Protein AF-A0A4Y3FS85-F1 (afdb_monomer_lite)

Radius of gyration: 13.71 Å; chains: 1; bounding box: 34×20×29 Å

Sequence (43 aa):
MRRRAFRNHLLDRKSSKLKRYLATKAVVSEQDVNNVSLMLPYA

Secondary structure (DSSP, 8-state):
-EE-SS-SS--TTS-HHHHHHTTSEEPPPHHHHHHHHHH-TT-

pLDDT: mean 95.48, std 2.4, range [83.75, 98.19]

Foldseek 3Di:
DAQADDQPDPCVPPDPVRNVVNGDDDDDDPVCVVVVCVVCVPD

Structure (mmCIF, N/CA/C/O backbone):
data_AF-A0A4Y3FS85-F1
#
_entry.id   AF-A0A4Y3FS85-F1
#
loop_
_atom_site.group_PDB
_atom_site.id
_atom_site.type_symbol
_atom_site.label_atom_id
_atom_site.label_alt_id
_atom_site.label_comp_id
_atom_site.label_asym_id
_atom_site.label_entity_id
_atom_site.label_seq_id
_atom_site.pdbx_PDB_ins_code
_atom_site.Cartn_x
_atom_site.Cartn_y
_atom_site.Cartn_z
_atom_site.occupancy
_atom_site.B_iso_or_equiv
_atom_site.auth_seq_id
_atom_site.auth_comp_id
_atom_site.auth_asym_id
_atom_site.auth_atom_id
_atom_site.pdbx_PDB_model_num
ATOM 1 N N . MET A 1 1 ? -3.138 2.253 8.617 1.00 89.94 1 MET A N 1
ATOM 2 C CA . MET A 1 1 ? -1.812 2.018 7.974 1.00 89.94 1 MET A CA 1
ATOM 3 C C . MET A 1 1 ? -1.923 0.851 6.998 1.00 89.94 1 MET A C 1
ATOM 5 O O . MET A 1 1 ? -2.616 -0.102 7.317 1.00 89.94 1 MET A O 1
ATOM 9 N N . ARG A 1 2 ? -1.228 0.874 5.854 1.00 94.62 2 ARG A N 1
ATOM 10 C CA . ARG A 1 2 ? -1.230 -0.211 4.850 1.00 94.62 2 ARG A CA 1
ATOM 11 C C . ARG A 1 2 ? 0.170 -0.518 4.314 1.00 94.62 2 ARG A C 1
ATOM 13 O O . ARG A 1 2 ? 1.084 0.293 4.448 1.00 94.62 2 ARG A O 1
ATOM 20 N N . ARG A 1 3 ? 0.344 -1.674 3.668 1.00 96.19 3 ARG A N 1
ATOM 21 C CA . ARG A 1 3 ? 1.560 -1.985 2.894 1.00 96.19 3 ARG A CA 1
ATOM 22 C C . ARG A 1 3 ? 1.518 -1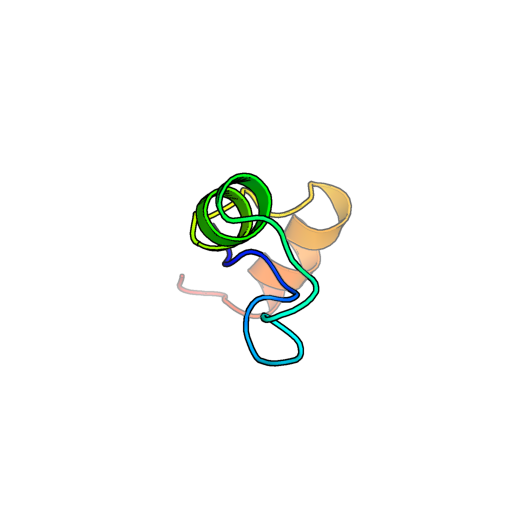.274 1.538 1.00 96.19 3 ARG A C 1
ATOM 24 O O . ARG A 1 3 ? 0.444 -1.027 0.983 1.00 96.19 3 ARG A O 1
ATOM 31 N N . ARG A 1 4 ? 2.689 -0.950 0.991 1.00 96.25 4 ARG A N 1
ATOM 32 C CA . ARG A 1 4 ? 2.812 -0.502 -0.402 1.00 96.25 4 ARG A CA 1
ATOM 33 C C . ARG A 1 4 ? 2.687 -1.699 -1.347 1.00 96.25 4 ARG A C 1
ATOM 35 O O . ARG A 1 4 ? 3.112 -2.805 -1.021 1.00 96.25 4 ARG A O 1
ATOM 42 N N . ALA A 1 5 ? 2.075 -1.469 -2.504 1.00 95.62 5 ALA A N 1
ATOM 43 C CA . ALA A 1 5 ? 1.880 -2.492 -3.526 1.00 95.62 5 ALA A CA 1
ATOM 44 C C . ALA A 1 5 ? 3.157 -2.715 -4.365 1.00 95.62 5 ALA A C 1
ATOM 46 O O . ALA A 1 5 ? 4.169 -2.042 -4.176 1.00 95.62 5 ALA A O 1
ATOM 47 N N . PHE A 1 6 ? 3.103 -3.657 -5.313 1.00 95.94 6 PHE A N 1
ATOM 48 C CA . PHE A 1 6 ? 4.137 -3.897 -6.334 1.00 95.94 6 PHE A CA 1
ATOM 49 C C . PHE A 1 6 ? 5.496 -4.427 -5.836 1.00 95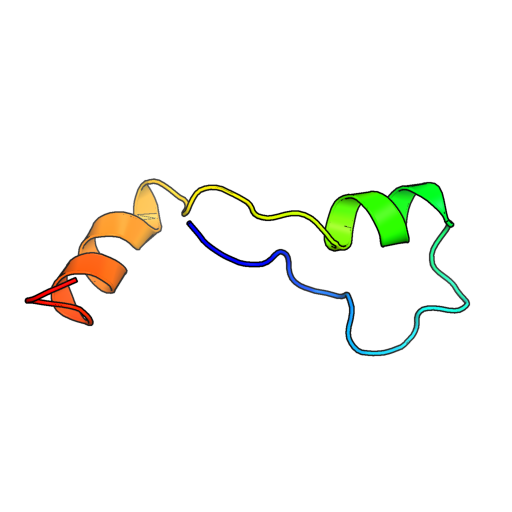.94 6 PHE A C 1
ATOM 51 O O . PHE A 1 6 ? 6.486 -4.339 -6.564 1.00 95.94 6 PHE A O 1
ATOM 58 N N . ARG A 1 7 ? 5.569 -5.050 -4.651 1.00 94.69 7 ARG A N 1
ATOM 59 C CA . ARG A 1 7 ? 6.791 -5.714 -4.141 1.00 94.69 7 ARG A CA 1
ATOM 60 C C . ARG A 1 7 ? 6.646 -7.237 -3.985 1.00 94.69 7 ARG A C 1
ATOM 62 O O . ARG A 1 7 ? 7.125 -7.797 -3.009 1.00 94.69 7 ARG A O 1
ATOM 69 N N . ASN A 1 8 ? 5.984 -7.893 -4.937 1.00 95.25 8 ASN A N 1
ATOM 70 C CA . ASN A 1 8 ? 5.759 -9.347 -4.891 1.00 95.25 8 ASN A CA 1
ATOM 71 C C . ASN A 1 8 ? 6.546 -10.101 -5.979 1.00 95.25 8 ASN A C 1
ATOM 73 O O . ASN A 1 8 ? 7.169 -11.110 -5.690 1.00 95.25 8 ASN A O 1
ATOM 77 N N . HIS A 1 9 ? 6.558 -9.593 -7.216 1.00 94.56 9 HIS A N 1
ATOM 78 C CA . HIS A 1 9 ? 7.251 -10.189 -8.367 1.00 94.56 9 HIS A CA 1
ATOM 79 C C . HIS A 1 9 ? 7.819 -9.093 -9.294 1.00 94.56 9 HIS A C 1
ATOM 81 O O . HIS A 1 9 ? 7.598 -7.891 -9.064 1.00 94.56 9 HIS A O 1
ATOM 87 N N . LEU A 1 10 ? 8.584 -9.503 -10.317 1.00 94.94 10 LEU A N 1
ATOM 88 C CA . LEU A 1 10 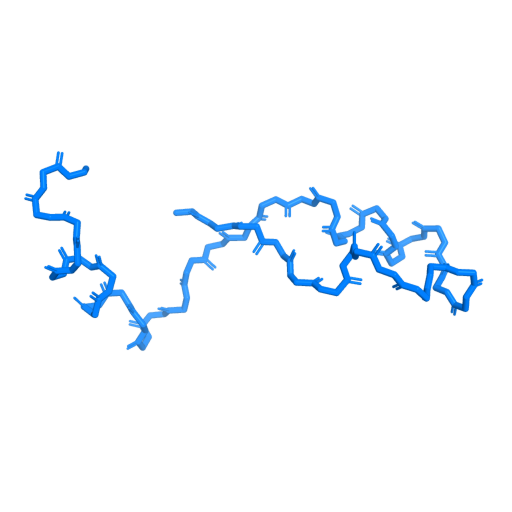? 9.272 -8.619 -11.277 1.00 94.94 10 LEU A CA 1
ATOM 89 C C . LEU A 1 10 ? 10.139 -7.568 -10.566 1.00 94.94 10 LEU A C 1
ATOM 91 O O . LEU A 1 10 ? 10.030 -6.363 -10.807 1.00 94.94 10 LEU A O 1
ATOM 95 N N . LEU A 1 11 ? 10.942 -8.027 -9.605 1.00 95.75 11 LEU A N 1
ATOM 96 C CA . LEU A 1 11 ? 11.815 -7.167 -8.805 1.00 95.75 11 LEU A CA 1
ATOM 97 C C . LEU A 1 11 ? 13.136 -6.848 -9.510 1.00 95.75 11 LEU A C 1
ATOM 99 O O . LEU A 1 11 ? 13.765 -5.847 -9.167 1.00 95.75 11 LEU A O 1
ATOM 103 N N . ASP A 1 12 ? 13.525 -7.651 -10.496 1.00 96.25 12 ASP A N 1
ATOM 104 C CA . ASP A 1 12 ? 14.807 -7.515 -11.195 1.00 96.25 12 ASP A CA 1
ATOM 105 C C . ASP A 1 12 ? 14.884 -6.216 -11.997 1.00 96.25 12 ASP A C 1
ATOM 107 O O . ASP A 1 12 ? 15.910 -5.546 -12.008 1.00 96.25 12 ASP A O 1
ATOM 111 N N . ARG A 1 13 ? 13.755 -5.781 -12.569 1.00 96.00 13 ARG A N 1
ATOM 112 C CA . ARG A 1 13 ? 13.644 -4.508 -13.302 1.00 96.00 13 ARG A CA 1
ATOM 113 C C . ARG A 1 13 ? 13.485 -3.287 -12.384 1.00 96.00 13 ARG A C 1
ATOM 115 O O . ARG A 1 13 ? 13.392 -2.163 -12.866 1.00 96.00 13 ARG A O 1
ATOM 122 N N . LYS A 1 14 ? 13.403 -3.481 -11.062 1.00 96.94 14 LYS A N 1
ATOM 123 C CA . LYS A 1 14 ? 13.181 -2.407 -10.081 1.00 96.94 14 LYS A CA 1
ATOM 124 C C . LYS A 1 14 ? 14.493 -2.050 -9.394 1.00 96.94 14 LYS A C 1
ATOM 126 O O . LYS A 1 14 ? 15.163 -2.910 -8.819 1.00 96.94 14 LYS A O 1
ATOM 131 N N . SER A 1 15 ? 14.816 -0.758 -9.370 1.00 98.06 15 SER A N 1
ATOM 132 C CA . SER A 1 15 ? 15.999 -0.260 -8.662 1.00 98.06 15 SER A CA 1
ATOM 133 C C . SER A 1 15 ? 15.953 -0.600 -7.167 1.00 98.06 15 SER A C 1
ATOM 135 O O . SER A 1 15 ? 14.883 -0.736 -6.564 1.00 98.06 15 SER A O 1
ATOM 137 N N . SER A 1 16 ? 17.122 -0.713 -6.534 1.00 97.75 16 SER A N 1
ATOM 138 C CA . SER A 1 16 ? 17.235 -0.935 -5.084 1.00 97.75 16 SER A CA 1
ATOM 139 C C . SER A 1 16 ? 16.502 0.146 -4.278 1.00 97.75 16 SER A C 1
ATOM 141 O O . SER A 1 16 ? 15.792 -0.175 -3.323 1.00 97.75 16 SER A O 1
ATOM 143 N N . LYS A 1 17 ? 16.581 1.412 -4.718 1.00 98.19 17 LYS A N 1
ATOM 144 C CA . LYS A 1 17 ? 15.844 2.550 -4.142 1.00 98.19 17 LYS A CA 1
ATOM 145 C C . LYS A 1 17 ? 14.332 2.326 -4.184 1.00 98.19 17 LYS A C 1
ATOM 147 O O . LYS A 1 17 ? 13.671 2.491 -3.159 1.00 98.19 17 LYS A O 1
ATOM 152 N N . LEU A 1 18 ? 13.790 1.910 -5.332 1.00 97.56 18 LEU A N 1
ATOM 153 C CA . LEU A 1 18 ? 12.360 1.634 -5.467 1.00 97.56 18 LEU A CA 1
ATOM 154 C C . LEU A 1 18 ? 11.942 0.440 -4.601 1.00 97.56 18 LEU A C 1
ATOM 156 O O . LEU A 1 18 ? 10.964 0.532 -3.867 1.00 97.56 18 LEU A O 1
ATOM 160 N N . LYS A 1 19 ? 12.714 -0.654 -4.606 1.00 97.56 19 LYS A N 1
ATOM 161 C CA . LYS A 1 19 ? 12.449 -1.830 -3.757 1.00 97.56 19 LYS A CA 1
ATOM 162 C C . LYS A 1 19 ? 12.421 -1.475 -2.269 1.00 97.56 19 LYS A C 1
ATOM 164 O O . LYS A 1 19 ? 11.547 -1.963 -1.555 1.00 97.56 19 LYS A O 1
ATOM 169 N N . ARG A 1 20 ? 13.332 -0.607 -1.814 1.00 97.62 20 ARG A N 1
ATOM 170 C CA . ARG A 1 20 ? 13.365 -0.099 -0.434 1.00 97.62 20 ARG A CA 1
ATOM 171 C C . ARG A 1 20 ? 12.153 0.771 -0.118 1.00 97.62 20 ARG A C 1
ATOM 173 O O . ARG A 1 20 ? 11.553 0.604 0.935 1.00 97.62 20 ARG A O 1
ATOM 180 N N . TYR A 1 21 ? 11.753 1.654 -1.028 1.00 97.62 21 TYR A N 1
ATOM 181 C CA . TYR A 1 21 ? 10.547 2.461 -0.847 1.00 97.62 21 TYR A CA 1
ATOM 182 C C . TYR A 1 21 ? 9.286 1.595 -0.753 1.00 97.62 21 TYR A C 1
ATOM 184 O O . TYR A 1 21 ? 8.505 1.761 0.174 1.00 97.62 21 TYR A O 1
ATOM 192 N N . LEU A 1 22 ? 9.115 0.616 -1.646 1.00 97.31 22 LEU A N 1
ATOM 193 C CA . LEU A 1 22 ? 7.965 -0.297 -1.629 1.00 97.31 22 LEU A CA 1
ATOM 194 C C . LEU A 1 22 ? 7.962 -1.259 -0.425 1.00 97.31 22 LEU A C 1
ATOM 196 O O . LEU A 1 22 ? 6.971 -1.945 -0.191 1.00 97.31 22 LEU A O 1
ATOM 200 N N . ALA A 1 23 ? 9.053 -1.334 0.341 1.00 96.31 23 ALA A N 1
ATOM 201 C CA . ALA A 1 23 ? 9.126 -2.124 1.565 1.00 96.31 23 ALA A CA 1
ATOM 202 C C . ALA A 1 23 ? 8.395 -1.480 2.752 1.00 96.31 23 ALA A C 1
ATOM 204 O O . ALA A 1 23 ? 8.041 -2.189 3.692 1.00 96.31 23 ALA A O 1
ATOM 205 N N . THR A 1 24 ? 8.199 -0.158 2.734 1.00 96.88 24 THR A N 1
ATOM 206 C CA . THR A 1 24 ? 7.663 0.589 3.878 1.00 96.88 24 THR A CA 1
ATOM 207 C C . THR A 1 24 ? 6.134 0.578 3.919 1.00 96.88 24 THR A C 1
ATOM 209 O O . THR A 1 24 ? 5.455 0.231 2.944 1.00 96.88 24 THR A O 1
ATOM 212 N N . LYS A 1 25 ? 5.573 0.957 5.074 1.00 96.75 25 LYS A N 1
ATOM 213 C CA . LYS A 1 25 ? 4.135 1.208 5.212 1.00 96.75 25 LYS A CA 1
ATOM 214 C C . LYS A 1 25 ? 3.767 2.583 4.643 1.00 96.75 25 LYS A C 1
ATOM 216 O O . LYS A 1 25 ? 4.609 3.465 4.490 1.00 96.7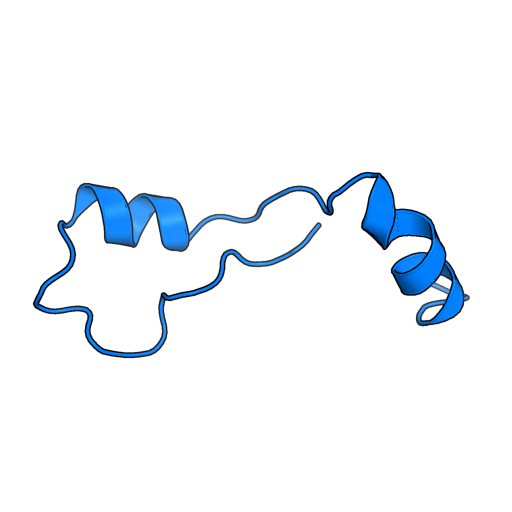5 25 LYS A O 1
ATOM 221 N N . ALA A 1 26 ? 2.495 2.738 4.313 1.00 95.88 26 ALA A N 1
ATOM 222 C CA . ALA A 1 26 ? 1.890 3.980 3.864 1.00 95.88 26 ALA A CA 1
ATOM 223 C C . ALA A 1 26 ? 0.585 4.236 4.626 1.00 95.88 26 ALA A C 1
ATOM 225 O O . ALA A 1 26 ? -0.031 3.311 5.169 1.00 95.88 26 ALA A O 1
ATOM 226 N N . VAL A 1 27 ? 0.156 5.492 4.646 1.00 95.94 27 VAL A N 1
ATOM 227 C CA . VAL A 1 27 ? -1.176 5.873 5.123 1.00 95.94 27 VAL A CA 1
ATOM 228 C C . VAL A 1 27 ? -2.214 5.465 4.065 1.00 95.94 27 VAL A C 1
ATOM 230 O O . VAL A 1 27 ? -1.897 5.308 2.879 1.00 95.94 27 VAL A O 1
ATOM 233 N N . VAL A 1 28 ? -3.430 5.161 4.515 1.00 95.00 2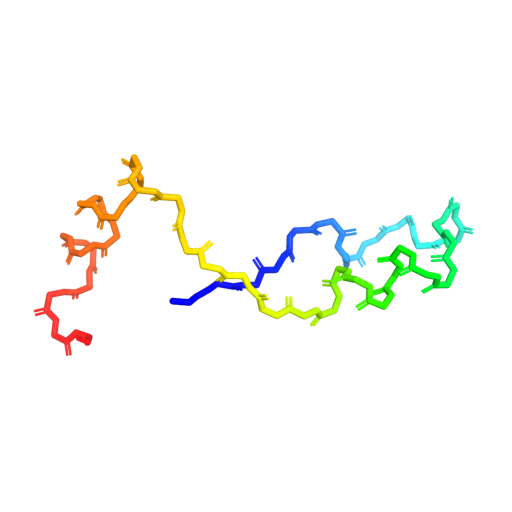8 VAL A N 1
ATOM 234 C CA . VAL A 1 28 ? -4.565 4.877 3.622 1.00 95.00 28 VAL A CA 1
ATOM 235 C C . VAL A 1 28 ? -5.004 6.199 2.983 1.00 95.00 28 VAL A C 1
ATOM 237 O O . VAL A 1 28 ? -4.871 7.237 3.623 1.00 95.00 28 VAL A O 1
ATOM 240 N N . SER A 1 29 ? -5.447 6.181 1.721 1.00 95.31 29 SER A N 1
ATOM 241 C CA . SER A 1 29 ? -5.963 7.401 1.082 1.00 95.31 29 SER A CA 1
ATOM 242 C C . SER A 1 29 ? -7.223 7.858 1.806 1.00 95.31 29 SER A C 1
ATOM 244 O O . SER A 1 29 ? -8.024 7.010 2.188 1.00 95.31 29 SER A O 1
ATOM 246 N N . GLU A 1 30 ? -7.428 9.165 1.950 1.00 95.50 30 GLU A N 1
ATOM 247 C CA . GLU A 1 30 ? -8.613 9.733 2.610 1.00 95.50 30 GLU A CA 1
ATOM 248 C C . GLU A 1 30 ? -9.919 9.222 1.988 1.00 95.50 30 GLU A C 1
ATOM 250 O O . GLU A 1 30 ? -10.860 8.891 2.704 1.00 95.50 30 GLU A O 1
ATOM 255 N N . GLN A 1 31 ? -9.931 9.047 0.663 1.00 96.88 31 GLN A N 1
ATOM 256 C CA . GLN A 1 31 ? -11.080 8.526 -0.088 1.00 96.88 31 GLN A CA 1
ATOM 257 C C . GLN A 1 31 ? -11.475 7.097 0.324 1.00 96.88 31 GLN A C 1
ATOM 259 O O . GLN A 1 31 ? -12.646 6.736 0.243 1.00 96.88 31 GLN A O 1
ATOM 264 N N . ASP A 1 32 ? -10.515 6.291 0.786 1.00 95.50 32 ASP A N 1
ATOM 265 C CA . ASP A 1 32 ? -10.722 4.876 1.109 1.00 95.50 32 ASP A CA 1
ATOM 266 C C . ASP A 1 32 ? -10.988 4.636 2.603 1.00 95.50 32 ASP A C 1
ATOM 268 O O . ASP A 1 32 ? -11.386 3.534 2.987 1.00 95.50 32 ASP A O 1
ATOM 272 N N . VAL A 1 33 ? -10.763 5.638 3.463 1.00 95.38 33 VAL A N 1
ATOM 273 C CA . VAL A 1 33 ? -10.829 5.481 4.928 1.00 95.38 33 VAL A CA 1
ATOM 274 C C . VAL A 1 33 ? -12.194 4.971 5.377 1.00 95.38 33 VAL A C 1
ATOM 276 O O . VAL A 1 33 ? -12.254 4.027 6.164 1.00 95.38 33 VAL A O 1
ATOM 279 N N . ASN A 1 34 ? -13.279 5.545 4.852 1.00 95.31 34 ASN A N 1
ATOM 280 C CA . ASN A 1 34 ? -14.638 5.172 5.249 1.00 95.31 34 ASN A CA 1
ATOM 281 C C . ASN A 1 34 ? -14.925 3.697 4.952 1.00 95.31 34 ASN A C 1
ATOM 283 O O . ASN A 1 34 ? -15.392 2.970 5.824 1.00 95.31 34 ASN A O 1
ATOM 287 N N . ASN A 1 35 ? -14.563 3.230 3.756 1.00 96.12 35 ASN A N 1
ATOM 288 C CA . ASN A 1 35 ? -14.758 1.836 3.360 1.00 96.12 35 ASN A CA 1
ATOM 289 C C . ASN A 1 35 ? -13.956 0.884 4.255 1.00 96.12 35 ASN A C 1
ATOM 291 O O . ASN A 1 35 ? -14.478 -0.135 4.697 1.00 96.12 35 ASN A O 1
ATOM 295 N N . VAL A 1 36 ? -12.701 1.231 4.563 1.00 94.25 36 VAL A N 1
ATOM 296 C CA . VAL A 1 36 ? -11.846 0.422 5.447 1.00 94.25 36 VAL A CA 1
ATOM 297 C C . VAL A 1 36 ? -12.401 0.370 6.873 1.00 94.25 36 VAL A C 1
ATOM 299 O O . VAL A 1 36 ? -12.382 -0.698 7.477 1.00 94.25 36 VAL A O 1
ATOM 302 N N . SER A 1 37 ? -12.919 1.486 7.394 1.00 94.38 37 SER A N 1
ATOM 303 C CA . SER A 1 37 ? -13.526 1.556 8.731 1.00 94.38 37 SER A CA 1
ATOM 304 C C . SER A 1 37 ? -14.764 0.659 8.839 1.00 94.38 37 SER A C 1
ATOM 306 O O . SER A 1 37 ? -14.898 -0.117 9.780 1.00 94.38 37 SER A O 1
ATOM 308 N N . LEU A 1 38 ? -15.622 0.675 7.814 1.00 95.75 38 LEU A N 1
ATOM 309 C CA . LEU A 1 38 ? -16.803 -0.191 7.755 1.00 95.75 38 LEU A CA 1
ATOM 310 C C . LEU A 1 38 ? -16.445 -1.683 7.674 1.00 95.75 38 LEU A C 1
ATOM 312 O O . LEU A 1 38 ? -17.180 -2.518 8.194 1.00 95.75 38 LEU A O 1
ATOM 316 N N . MET A 1 39 ? -15.319 -2.030 7.040 1.00 96.62 39 MET A N 1
ATOM 317 C CA . MET A 1 39 ? -14.831 -3.415 6.969 1.00 96.62 39 MET A CA 1
ATOM 318 C C . MET A 1 39 ? -14.200 -3.904 8.280 1.00 96.62 39 MET A C 1
ATOM 320 O O . MET A 1 39 ? -14.080 -5.111 8.482 1.00 96.62 39 MET A O 1
ATOM 324 N N . LEU A 1 40 ? -13.768 -2.991 9.152 1.00 93.62 40 LEU A N 1
ATOM 325 C CA . LEU A 1 40 ? -13.011 -3.291 10.364 1.00 93.62 40 LEU A CA 1
ATOM 326 C C . LEU A 1 40 ? -13.633 -2.587 11.587 1.00 93.62 40 LEU A C 1
ATOM 328 O O . LEU A 1 40 ? -13.012 -1.696 12.163 1.00 93.62 40 LEU A O 1
ATOM 332 N N . PRO A 1 41 ? -14.841 -2.995 12.022 1.00 91.31 41 PRO A N 1
ATOM 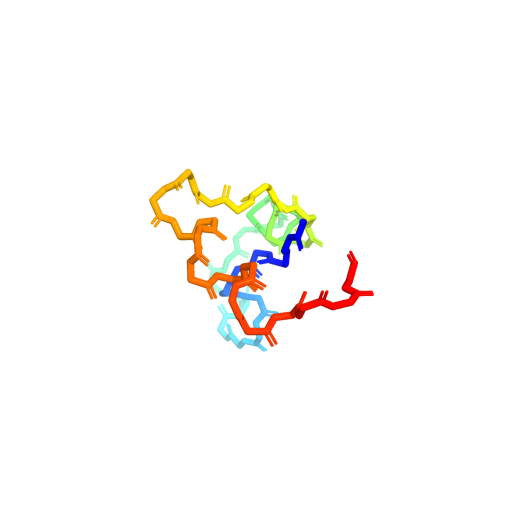333 C CA . PRO A 1 41 ? -15.632 -2.255 13.013 1.00 91.31 41 PRO A CA 1
ATOM 334 C C . PRO A 1 41 ? -15.030 -2.205 14.428 1.00 91.31 41 PRO A C 1
ATOM 336 O O . PRO A 1 41 ? -15.480 -1.412 15.249 1.00 91.31 41 PRO A O 1
ATOM 339 N N . TYR A 1 42 ? -14.032 -3.041 14.725 1.00 94.62 42 TYR A N 1
ATOM 340 C CA . TYR A 1 42 ? -13.395 -3.144 16.047 1.00 94.62 42 TYR A CA 1
ATOM 341 C C . TYR A 1 42 ? -11.876 -2.927 16.006 1.00 94.62 42 TYR A C 1
ATOM 343 O O . TYR A 1 42 ? -11.179 -3.336 16.935 1.00 94.62 42 TYR A O 1
ATOM 351 N N . ALA A 1 43 ? -11.357 -2.398 14.896 1.00 83.75 43 ALA A N 1
ATOM 352 C CA . ALA A 1 43 ? -9.919 -2.250 14.676 1.00 83.75 43 ALA A CA 1
ATOM 353 C C . ALA A 1 43 ? -9.306 -1.003 15.319 1.00 83.75 43 ALA A C 1
ATOM 355 O O . ALA A 1 43 ? -10.034 -0.012 15.547 1.00 83.75 43 ALA A O 1
#